Protein AF-A0A2V8EMB2-F1 (afdb_monomer_lite)

Structure (mmCIF, N/CA/C/O backbone):
data_AF-A0A2V8EMB2-F1
#
_entry.id   AF-A0A2V8EMB2-F1
#
loop_
_atom_site.group_PDB
_atom_site.id
_atom_site.type_symbol
_atom_site.label_atom_id
_atom_site.label_alt_id
_atom_site.label_comp_id
_atom_site.label_asym_id
_atom_site.label_entity_id
_atom_site.label_seq_id
_atom_site.pdbx_PDB_ins_code
_atom_site.Cartn_x
_atom_site.Cartn_y
_atom_site.Cartn_z
_atom_site.occupancy
_atom_site.B_iso_or_equiv
_atom_site.auth_seq_id
_atom_site.auth_comp_id
_atom_site.auth_asym_id
_atom_site.auth_atom_id
_atom_site.pdbx_PDB_model_num
ATOM 1 N N . MET A 1 1 ? -16.833 25.646 10.537 1.00 35.69 1 MET A N 1
ATOM 2 C CA . MET A 1 1 ? -17.281 24.403 11.191 1.00 35.69 1 MET A CA 1
ATOM 3 C C . MET A 1 1 ? -16.541 23.276 10.487 1.00 35.69 1 MET A C 1
ATOM 5 O O . MET A 1 1 ? -16.906 22.947 9.373 1.00 35.69 1 MET A O 1
ATOM 9 N N . TYR A 1 2 ? -15.414 22.823 11.038 1.00 38.50 2 TYR A N 1
ATOM 10 C CA . TYR A 1 2 ? -14.592 21.757 10.452 1.00 38.50 2 TYR A CA 1
ATOM 11 C C . TYR A 1 2 ? -14.390 20.706 11.535 1.00 38.50 2 TYR A C 1
ATOM 13 O O . TYR A 1 2 ? -13.472 20.810 12.341 1.00 38.50 2 TYR A O 1
ATOM 21 N N . VAL A 1 3 ? -15.304 19.745 11.598 1.00 42.09 3 VAL A N 1
ATOM 22 C CA . VAL A 1 3 ? -15.194 18.581 12.479 1.00 42.09 3 VAL A CA 1
ATOM 23 C C . VAL A 1 3 ? -15.348 17.354 11.593 1.00 42.09 3 VAL A C 1
ATOM 25 O O . VAL A 1 3 ? -16.347 16.659 11.646 1.00 42.09 3 VAL A O 1
ATOM 28 N N . GLU A 1 4 ? -14.404 17.155 10.675 1.00 43.88 4 GLU A N 1
ATOM 29 C CA . GLU A 1 4 ? -14.446 15.991 9.774 1.00 43.88 4 GLU A CA 1
ATOM 30 C C . GLU A 1 4 ? -13.051 15.474 9.398 1.00 43.88 4 GLU A C 1
ATOM 32 O O . GLU A 1 4 ? -12.871 14.811 8.387 1.00 43.88 4 GLU A O 1
ATOM 37 N N . ASN A 1 5 ? -12.040 15.779 10.220 1.00 45.38 5 ASN A N 1
ATOM 38 C CA . ASN A 1 5 ? -10.675 15.274 10.024 1.00 45.38 5 ASN A CA 1
ATOM 39 C C . ASN A 1 5 ? -10.049 14.648 11.278 1.00 45.38 5 ASN A C 1
ATOM 41 O O . ASN A 1 5 ? -8.948 14.124 11.192 1.00 45.38 5 ASN A O 1
ATOM 45 N N . ALA A 1 6 ? -10.733 14.672 12.426 1.00 44.47 6 ALA A N 1
ATOM 46 C CA . ALA A 1 6 ? -10.212 14.085 13.663 1.00 44.47 6 ALA A CA 1
ATOM 47 C C . ALA A 1 6 ? -10.456 12.569 13.764 1.00 44.47 6 ALA A C 1
ATOM 49 O O . ALA A 1 6 ? -9.832 11.910 14.586 1.00 44.47 6 ALA A O 1
ATOM 50 N N . MET A 1 7 ? -11.355 12.000 12.948 1.00 46.34 7 MET A N 1
ATOM 51 C CA . MET A 1 7 ? -11.702 10.581 13.069 1.00 46.34 7 MET A CA 1
ATOM 52 C C . MET A 1 7 ? -10.687 9.660 12.394 1.00 46.34 7 MET A C 1
ATOM 54 O O . MET A 1 7 ? -10.355 8.652 12.988 1.00 46.34 7 MET A O 1
ATOM 58 N N . VAL A 1 8 ? -10.091 10.022 11.248 1.00 50.03 8 VAL A N 1
ATOM 59 C CA . VAL A 1 8 ? -9.048 9.195 10.584 1.00 50.03 8 VAL A CA 1
ATOM 60 C C . VAL A 1 8 ? -7.749 9.110 11.414 1.00 50.03 8 VAL A C 1
ATOM 62 O O . VAL A 1 8 ? -6.837 8.362 11.080 1.00 50.03 8 VAL A O 1
ATOM 65 N N . ASP A 1 9 ? -7.655 9.855 12.518 1.00 52.22 9 ASP A N 1
ATOM 66 C CA . ASP A 1 9 ? -6.438 10.007 13.319 1.00 52.22 9 ASP A CA 1
ATOM 67 C C . ASP A 1 9 ? -6.110 8.791 14.214 1.00 52.22 9 ASP A C 1
ATOM 69 O O . ASP A 1 9 ? -5.045 8.770 14.840 1.00 52.22 9 ASP A O 1
ATOM 73 N N . SER A 1 10 ? -6.982 7.770 14.267 1.00 68.31 10 SER A N 1
ATOM 74 C CA . SER A 1 10 ? -6.739 6.539 15.037 1.00 68.31 10 SER A CA 1
ATOM 75 C C . SER A 1 10 ? -6.224 5.358 14.213 1.00 68.31 10 SER A C 1
ATOM 77 O O . SER A 1 10 ? -5.466 4.566 14.761 1.00 68.31 10 SER A O 1
ATOM 79 N N . PHE A 1 11 ? -6.576 5.237 12.925 1.00 76.25 11 PHE A N 1
ATOM 80 C CA . PHE A 1 11 ? -6.224 4.052 12.134 1.00 76.25 11 PHE A CA 1
ATOM 81 C C . PHE A 1 11 ? -4.819 4.166 11.539 1.00 76.25 11 PHE A C 1
ATOM 83 O O . PHE A 1 11 ? -4.510 5.056 10.739 1.00 76.25 11 PHE A O 1
ATOM 90 N N . THR A 1 12 ? -3.963 3.231 11.919 1.00 88.56 12 THR A N 1
ATOM 91 C CA . THR A 1 12 ? -2.562 3.169 11.524 1.00 88.56 12 THR A CA 1
ATOM 92 C C . THR A 1 12 ? -2.311 2.063 10.512 1.00 88.56 12 THR A C 1
ATOM 94 O O . THR A 1 12 ? -2.921 0.995 10.545 1.00 88.56 12 THR A O 1
ATOM 97 N N . VAL A 1 13 ? -1.383 2.313 9.589 1.00 90.06 13 VAL A N 1
ATOM 98 C CA . VAL A 1 13 ? -1.029 1.361 8.533 1.00 90.06 13 VAL A CA 1
ATOM 99 C C . VAL A 1 13 ? 0.474 1.142 8.501 1.00 90.06 13 VAL A C 1
ATOM 101 O O . VAL A 1 13 ? 1.239 2.102 8.532 1.00 90.06 13 VAL A O 1
ATOM 104 N N . SER A 1 14 ? 0.917 -0.105 8.394 1.00 92.94 14 SER A N 1
ATOM 105 C CA . SER A 1 14 ? 2.314 -0.438 8.092 1.00 92.94 14 SER A CA 1
ATOM 106 C C . SER A 1 14 ? 2.432 -0.965 6.664 1.00 92.94 14 SER A C 1
ATOM 108 O O . SER A 1 14 ? 1.499 -1.578 6.149 1.00 92.94 14 SER A O 1
ATOM 110 N N . VAL A 1 15 ? 3.568 -0.707 6.011 1.00 93.19 15 VAL A N 1
ATOM 111 C CA . VAL A 1 15 ? 3.842 -1.179 4.647 1.00 93.19 15 VAL A CA 1
ATOM 112 C C . VAL A 1 15 ? 5.093 -2.043 4.649 1.00 93.19 15 VAL A C 1
ATOM 114 O O . VAL A 1 15 ? 6.127 -1.641 5.184 1.00 93.19 15 VAL A O 1
ATOM 117 N N . SER A 1 16 ? 5.017 -3.207 4.018 1.00 91.94 16 SER A N 1
ATOM 118 C CA . SER A 1 16 ? 6.131 -4.136 3.866 1.00 91.94 16 SER A CA 1
ATOM 119 C C . SER A 1 16 ? 6.152 -4.756 2.469 1.00 91.94 16 SER A C 1
ATOM 121 O O . SER A 1 16 ? 5.224 -4.613 1.673 1.00 91.94 16 SER A O 1
ATOM 123 N N . MET A 1 17 ? 7.249 -5.432 2.154 1.00 89.75 17 MET A N 1
ATOM 124 C CA . MET A 1 17 ? 7.380 -6.307 0.996 1.00 89.75 17 MET A CA 1
ATOM 125 C C . MET A 1 17 ? 8.168 -7.539 1.455 1.00 89.75 17 MET A C 1
ATOM 127 O O . MET A 1 17 ? 9.148 -7.353 2.185 1.00 89.75 17 MET A O 1
ATOM 131 N N . PRO A 1 18 ? 7.770 -8.768 1.079 1.00 82.00 18 PRO A N 1
ATOM 132 C CA . PRO A 1 18 ? 8.507 -9.967 1.447 1.00 82.00 18 PRO A CA 1
ATOM 133 C C . PRO A 1 18 ? 9.944 -9.901 0.930 1.00 82.00 18 PRO A C 1
ATOM 135 O O . PRO A 1 18 ? 10.206 -9.432 -0.184 1.00 82.00 18 PRO A O 1
ATOM 138 N N . GLU A 1 19 ? 10.885 -10.372 1.750 1.00 74.81 19 GLU A N 1
ATOM 139 C CA . GLU A 1 19 ? 12.278 -10.467 1.329 1.00 74.81 19 GLU A CA 1
ATOM 140 C C . GLU A 1 19 ? 12.396 -11.424 0.133 1.00 74.81 19 GLU A C 1
ATOM 142 O O . GLU A 1 19 ? 11.790 -12.500 0.132 1.00 74.81 19 GLU A O 1
ATOM 147 N N . PRO A 1 20 ? 13.162 -11.060 -0.909 1.00 66.62 20 PRO A N 1
ATOM 148 C CA . PRO A 1 20 ? 13.369 -11.954 -2.035 1.00 66.62 20 PRO A CA 1
ATOM 149 C C . PRO A 1 20 ? 14.136 -13.202 -1.577 1.00 66.62 20 PRO A C 1
ATOM 151 O O . PRO A 1 20 ? 15.175 -13.093 -0.925 1.00 66.62 20 PRO A O 1
ATOM 154 N N . ALA A 1 21 ? 13.654 -14.383 -1.965 1.00 59.25 21 ALA A N 1
ATOM 155 C CA . ALA A 1 21 ? 14.350 -15.644 -1.733 1.00 59.25 21 ALA A CA 1
ATOM 156 C C . ALA A 1 21 ? 15.631 -15.720 -2.597 1.00 59.25 21 ALA A C 1
ATOM 158 O O . ALA A 1 21 ? 15.552 -15.962 -3.796 1.00 59.25 21 ALA A O 1
ATOM 159 N N . ASP A 1 22 ? 16.784 -15.482 -1.964 1.00 63.81 22 ASP A N 1
ATOM 160 C CA . ASP A 1 22 ? 18.178 -15.658 -2.423 1.00 63.81 22 ASP A CA 1
ATOM 161 C C . ASP A 1 22 ? 18.705 -14.979 -3.716 1.00 63.81 22 ASP A C 1
ATOM 163 O O . ASP A 1 22 ? 17.992 -14.692 -4.676 1.00 63.81 22 ASP A O 1
ATOM 167 N N . ASP A 1 23 ? 20.020 -14.686 -3.653 1.00 52.09 23 ASP A N 1
ATOM 168 C CA . ASP A 1 23 ? 21.066 -14.229 -4.607 1.00 52.09 23 ASP A CA 1
ATOM 169 C C . ASP A 1 23 ? 20.766 -13.416 -5.883 1.00 52.09 23 ASP A C 1
ATOM 171 O O . ASP A 1 23 ? 21.689 -12.951 -6.553 1.00 52.09 23 ASP A O 1
ATOM 175 N N . THR A 1 24 ? 19.525 -13.028 -6.152 1.00 54.59 24 THR A N 1
ATOM 176 C CA . THR A 1 24 ? 19.169 -12.018 -7.171 1.00 54.59 24 THR A CA 1
ATOM 177 C C . THR A 1 24 ? 19.395 -10.588 -6.633 1.00 54.59 24 THR A C 1
ATOM 179 O O . THR A 1 24 ? 18.652 -9.635 -6.906 1.00 54.59 24 THR A O 1
ATOM 182 N N . ARG A 1 25 ? 20.416 -10.453 -5.775 1.00 61.97 25 ARG A N 1
ATOM 183 C CA . ARG A 1 25 ? 20.632 -9.364 -4.822 1.00 61.97 25 ARG A CA 1
ATOM 184 C C . ARG A 1 25 ? 21.226 -8.152 -5.514 1.00 61.97 25 ARG A C 1
ATOM 186 O O . ARG A 1 25 ? 22.433 -7.997 -5.641 1.00 61.97 25 ARG A O 1
ATOM 193 N N . SER A 1 26 ? 20.332 -7.280 -5.961 1.00 61.81 26 SER A N 1
ATOM 194 C CA . SER A 1 26 ? 20.441 -5.823 -5.801 1.00 61.81 26 SER A CA 1
ATOM 195 C C . SER A 1 26 ? 19.184 -5.178 -6.369 1.00 61.81 26 SER A C 1
ATOM 197 O O . SER A 1 26 ? 18.471 -4.487 -5.657 1.00 61.81 26 SER A O 1
ATOM 199 N N . ARG A 1 27 ? 18.842 -5.456 -7.634 1.00 64.31 27 ARG A N 1
ATOM 200 C CA . ARG A 1 27 ? 17.724 -4.775 -8.315 1.00 64.31 27 ARG A CA 1
ATOM 201 C C . ARG A 1 27 ? 16.358 -5.114 -7.725 1.00 64.31 27 ARG A C 1
ATOM 203 O O . ARG A 1 27 ? 15.571 -4.206 -7.509 1.00 64.31 27 ARG A O 1
ATOM 210 N N . ALA A 1 28 ? 16.079 -6.385 -7.429 1.00 67.19 28 ALA A N 1
ATOM 211 C CA . ALA A 1 28 ? 14.804 -6.778 -6.819 1.00 67.19 28 ALA A CA 1
ATOM 212 C C . ALA A 1 28 ? 14.611 -6.138 -5.432 1.00 67.19 28 ALA A C 1
ATOM 214 O O . ALA A 1 28 ? 13.538 -5.626 -5.129 1.00 67.19 28 ALA A O 1
ATOM 215 N N . VAL A 1 29 ? 15.688 -6.079 -4.642 1.00 71.12 29 VAL A N 1
ATOM 216 C CA . VAL A 1 29 ? 15.709 -5.417 -3.331 1.00 71.12 29 VAL A CA 1
ATOM 217 C C . VAL A 1 29 ? 15.475 -3.909 -3.478 1.00 71.12 29 VAL A C 1
ATOM 219 O O . VAL A 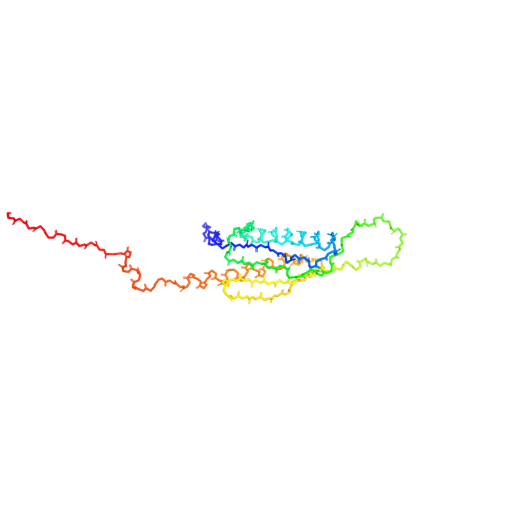1 29 ? 14.586 -3.369 -2.830 1.00 71.12 29 VAL A O 1
ATOM 222 N N . TRP A 1 30 ? 16.198 -3.230 -4.378 1.00 71.75 30 TRP A N 1
ATOM 223 C CA . TRP A 1 30 ? 16.019 -1.792 -4.628 1.00 71.75 30 TRP A CA 1
ATOM 224 C C . TRP A 1 30 ? 14.613 -1.447 -5.125 1.00 71.75 30 TRP A C 1
ATOM 226 O O . TRP A 1 30 ? 14.034 -0.458 -4.676 1.00 71.75 30 TRP A O 1
ATOM 236 N N . ARG A 1 31 ? 14.025 -2.286 -5.986 1.00 75.31 31 ARG A N 1
ATOM 237 C CA . ARG A 1 31 ? 12.628 -2.139 -6.423 1.00 75.31 31 ARG A CA 1
ATOM 238 C C . ARG A 1 31 ? 11.657 -2.269 -5.267 1.00 75.31 31 ARG A C 1
ATOM 240 O O . ARG A 1 31 ? 10.700 -1.501 -5.212 1.00 75.31 31 ARG A O 1
ATOM 247 N N . GLY A 1 32 ? 11.903 -3.214 -4.363 1.00 80.38 32 GLY A N 1
ATOM 248 C CA . GLY A 1 32 ? 11.072 -3.401 -3.183 1.00 80.38 32 GLY A CA 1
ATOM 249 C C . GLY A 1 32 ? 11.142 -2.214 -2.235 1.00 80.38 32 GLY A C 1
ATOM 250 O O . GLY A 1 32 ? 10.106 -1.658 -1.881 1.00 80.38 32 GLY A O 1
ATOM 251 N N . VAL A 1 33 ? 12.348 -1.727 -1.931 1.00 83.75 33 VAL A N 1
ATOM 252 C CA . VAL A 1 33 ? 12.541 -0.512 -1.120 1.00 83.75 33 VAL A CA 1
ATOM 253 C C . VAL A 1 33 ? 11.843 0.692 -1.760 1.00 83.75 33 VAL A C 1
ATOM 255 O O . VAL A 1 33 ? 11.101 1.407 -1.088 1.00 83.75 33 VAL A O 1
ATOM 258 N N . ALA A 1 34 ? 12.009 0.891 -3.071 1.00 85.69 34 ALA A N 1
ATOM 259 C CA . ALA A 1 34 ? 11.351 1.978 -3.791 1.00 85.69 34 ALA A CA 1
ATOM 260 C C . ALA A 1 34 ? 9.818 1.836 -3.809 1.00 85.69 34 ALA A C 1
ATOM 262 O O . ALA A 1 34 ? 9.111 2.841 -3.766 1.00 85.69 34 ALA A O 1
ATOM 263 N N . ALA A 1 35 ? 9.285 0.611 -3.874 1.00 88.25 35 ALA A N 1
ATOM 264 C CA . ALA A 1 35 ? 7.848 0.345 -3.799 1.00 88.25 35 ALA A CA 1
ATOM 265 C C . ALA A 1 35 ? 7.277 0.668 -2.418 1.00 88.25 35 ALA A C 1
ATOM 267 O O . ALA A 1 35 ? 6.279 1.378 -2.323 1.00 88.25 35 ALA A O 1
ATOM 268 N N . VAL A 1 36 ? 7.935 0.195 -1.358 1.00 91.81 36 VAL A N 1
ATOM 269 C CA . VAL A 1 36 ? 7.522 0.436 0.029 1.00 91.81 36 VAL A CA 1
ATOM 270 C C . VAL A 1 36 ? 7.546 1.931 0.340 1.00 91.81 36 VAL A C 1
ATOM 272 O O . VAL A 1 36 ? 6.579 2.450 0.897 1.00 91.81 36 VAL A O 1
ATOM 275 N N . GLN A 1 37 ? 8.597 2.646 -0.076 1.00 91.25 37 GLN A N 1
ATOM 276 C CA . GLN A 1 37 ? 8.683 4.094 0.115 1.00 91.25 37 GLN A CA 1
ATOM 277 C C . GLN A 1 37 ? 7.583 4.832 -0.660 1.00 91.25 37 GLN A C 1
ATOM 279 O O . GLN A 1 37 ? 6.838 5.610 -0.070 1.00 91.25 37 GLN A O 1
ATOM 284 N N . ALA A 1 38 ? 7.424 4.547 -1.957 1.00 92.19 38 ALA A N 1
ATOM 285 C CA . ALA A 1 38 ? 6.421 5.214 -2.784 1.00 92.19 38 ALA A CA 1
ATOM 286 C C . ALA A 1 38 ? 4.984 4.951 -2.296 1.00 92.19 38 ALA A C 1
ATOM 288 O O . ALA A 1 38 ? 4.153 5.861 -2.312 1.00 92.19 38 ALA A O 1
ATOM 289 N N . MET A 1 39 ? 4.702 3.734 -1.824 1.00 94.25 39 MET A N 1
ATOM 290 C CA . MET A 1 39 ? 3.423 3.377 -1.210 1.00 94.25 39 MET A CA 1
ATOM 291 C C . MET A 1 39 ? 3.204 4.124 0.106 1.00 94.25 39 MET A C 1
ATOM 293 O O . MET A 1 39 ? 2.132 4.686 0.315 1.00 94.25 39 MET A O 1
ATOM 297 N N . SER A 1 40 ? 4.218 4.175 0.973 1.00 93.75 40 SER A N 1
ATOM 298 C CA . SER A 1 40 ? 4.150 4.908 2.244 1.00 93.75 40 SER A CA 1
ATOM 299 C C . SER A 1 40 ? 3.850 6.390 2.011 1.00 93.75 40 SER A C 1
ATOM 301 O O . SER A 1 40 ? 2.964 6.956 2.649 1.00 93.75 40 SER A O 1
ATOM 303 N N . ASP A 1 41 ? 4.517 7.004 1.032 1.00 93.62 41 ASP A N 1
ATOM 304 C CA . ASP A 1 41 ? 4.279 8.399 0.669 1.00 93.62 41 ASP A CA 1
ATOM 305 C C . ASP A 1 41 ? 2.873 8.606 0.085 1.00 93.62 41 ASP A C 1
ATOM 307 O O . ASP A 1 41 ? 2.224 9.614 0.370 1.00 93.62 41 ASP A O 1
ATOM 311 N N . ALA A 1 42 ? 2.378 7.666 -0.727 1.00 93.94 42 ALA A N 1
ATOM 312 C CA . ALA A 1 42 ? 1.026 7.721 -1.280 1.00 93.94 42 ALA A CA 1
ATOM 313 C C . ALA A 1 42 ? -0.052 7.605 -0.191 1.00 93.94 42 ALA A C 1
ATOM 315 O O . ALA A 1 42 ? -1.019 8.372 -0.198 1.00 93.94 42 ALA A O 1
ATOM 316 N N . LEU A 1 43 ? 0.134 6.705 0.778 1.00 93.25 43 LEU A N 1
ATOM 317 C CA . LEU A 1 43 ? -0.751 6.556 1.936 1.00 93.25 43 LEU A CA 1
ATOM 318 C C . LEU A 1 43 ? -0.759 7.828 2.790 1.00 93.25 43 LEU A C 1
ATOM 320 O O . LEU A 1 43 ? -1.835 8.361 3.072 1.00 93.25 43 LEU A O 1
ATOM 324 N N . ALA A 1 44 ? 0.414 8.387 3.096 1.00 91.62 44 ALA A N 1
ATOM 325 C CA . ALA A 1 44 ? 0.527 9.642 3.836 1.00 91.62 44 ALA A CA 1
ATOM 326 C C . ALA A 1 44 ? -0.176 10.807 3.113 1.00 91.62 44 ALA A C 1
ATOM 328 O O . ALA A 1 44 ? -0.962 11.532 3.724 1.00 91.62 44 ALA A O 1
ATOM 329 N N . ARG A 1 45 ? 0.014 10.950 1.790 1.00 91.69 45 ARG A N 1
ATOM 330 C CA . ARG A 1 45 ? -0.703 11.953 0.974 1.00 91.69 45 ARG A CA 1
ATOM 331 C C . ARG A 1 45 ? -2.218 11.749 0.958 1.00 91.69 45 ARG A C 1
ATOM 333 O O . ARG A 1 45 ? -2.956 12.711 0.765 1.00 91.69 45 ARG A O 1
ATOM 340 N N . SER A 1 46 ? -2.684 10.515 1.140 1.00 88.88 46 SER A N 1
ATOM 341 C CA . SER A 1 46 ? -4.112 10.196 1.238 1.00 88.88 46 SER A CA 1
ATOM 342 C C . SER A 1 46 ? -4.711 10.463 2.629 1.00 88.88 46 SER A C 1
ATOM 344 O O . SER A 1 46 ? -5.916 10.296 2.816 1.00 88.88 46 SER A O 1
ATOM 346 N N . GLY A 1 47 ? -3.896 10.924 3.586 1.00 88.06 47 GLY A N 1
ATOM 347 C CA . GLY A 1 47 ? -4.316 11.220 4.955 1.00 88.06 47 GLY A CA 1
ATOM 348 C C . GLY A 1 47 ?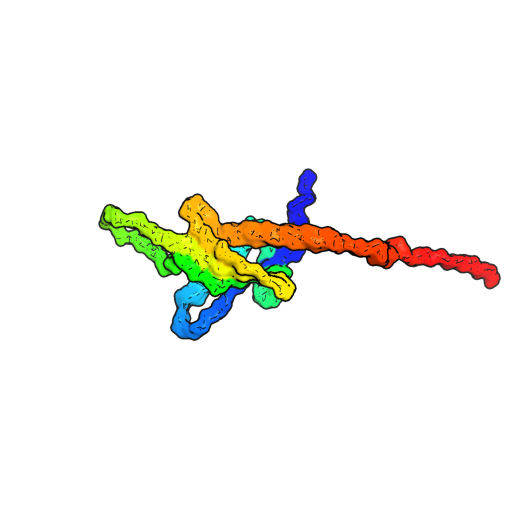 -4.315 10.005 5.883 1.00 88.06 47 GLY A C 1
ATOM 349 O O . GLY A 1 47 ? -4.945 10.056 6.931 1.00 88.06 47 GLY A O 1
ATOM 350 N N . ILE A 1 48 ? -3.639 8.916 5.505 1.00 89.81 48 ILE A N 1
ATOM 351 C CA . ILE A 1 48 ? -3.476 7.725 6.346 1.00 89.81 48 ILE A CA 1
ATOM 352 C C . ILE A 1 48 ? -2.177 7.850 7.142 1.00 89.81 48 ILE A C 1
ATOM 354 O O . ILE A 1 48 ? -1.120 8.141 6.575 1.00 89.81 48 ILE A O 1
ATOM 358 N N . ARG A 1 49 ? -2.233 7.582 8.449 1.00 89.81 49 ARG A N 1
ATOM 359 C CA . ARG A 1 49 ? -1.040 7.545 9.299 1.00 89.81 49 ARG A CA 1
ATOM 360 C C . ARG A 1 49 ? -0.247 6.264 9.036 1.00 89.81 49 ARG A C 1
ATOM 362 O O . ARG A 1 49 ? -0.727 5.162 9.293 1.00 89.81 49 ARG A O 1
ATOM 369 N N . VAL A 1 50 ? 0.984 6.417 8.547 1.00 90.25 50 VAL A N 1
ATOM 370 C CA . VAL A 1 50 ? 1.888 5.292 8.273 1.00 90.25 50 VAL A CA 1
ATOM 371 C C . VAL A 1 50 ? 2.843 5.080 9.445 1.00 90.25 50 VAL A C 1
ATOM 373 O O . VAL A 1 50 ? 3.582 5.990 9.823 1.00 90.25 50 VAL A O 1
ATOM 376 N N . MET A 1 51 ? 2.849 3.871 9.997 1.00 89.12 51 MET A N 1
ATOM 377 C CA . MET A 1 51 ? 3.752 3.436 11.060 1.00 89.12 51 MET A CA 1
ATOM 378 C C . MET A 1 51 ? 4.948 2.703 10.461 1.00 89.12 51 MET A C 1
ATOM 380 O O . MET A 1 51 ? 4.823 1.957 9.486 1.00 89.12 51 MET A O 1
ATOM 384 N N . LYS A 1 52 ? 6.129 2.904 11.051 1.00 80.06 52 LYS A N 1
ATOM 385 C CA . LYS A 1 52 ? 7.331 2.178 10.636 1.00 80.06 52 LYS A CA 1
ATOM 386 C C . LYS A 1 52 ? 7.418 0.856 11.402 1.00 80.06 52 LYS A C 1
ATOM 388 O O . LYS A 1 52 ? 7.282 0.872 12.629 1.00 80.06 52 LYS A O 1
ATOM 393 N N . PRO A 1 53 ? 7.711 -0.272 10.731 1.00 73.12 53 PRO A N 1
ATOM 394 C CA . PRO A 1 53 ? 8.045 -1.509 11.426 1.00 73.12 53 PRO A CA 1
ATOM 395 C C . PRO A 1 53 ? 9.169 -1.273 12.456 1.00 73.12 53 PRO A C 1
ATOM 397 O O . PRO A 1 53 ? 10.077 -0.480 12.181 1.00 73.12 53 PRO A O 1
ATOM 400 N N . PRO A 1 54 ? 9.134 -1.919 13.637 1.00 67.12 54 PRO A N 1
ATOM 401 C CA . PRO A 1 54 ? 8.253 -3.024 14.030 1.00 67.12 54 PRO A CA 1
ATOM 402 C C . PRO A 1 54 ? 6.972 -2.593 14.769 1.00 67.12 54 PRO A C 1
ATOM 404 O O . PRO A 1 54 ? 6.349 -3.420 15.427 1.00 67.12 54 PRO A O 1
ATOM 407 N N . GLN A 1 55 ? 6.594 -1.311 14.740 1.00 72.75 55 GLN A N 1
ATOM 408 C CA . GLN A 1 55 ? 5.413 -0.844 15.471 1.00 72.75 55 GLN A CA 1
ATOM 409 C C . GLN A 1 55 ? 4.155 -1.547 14.949 1.00 72.75 55 GLN A C 1
ATOM 411 O O . GLN A 1 55 ? 3.945 -1.614 13.736 1.00 72.75 55 GLN A O 1
ATOM 416 N N . ALA A 1 56 ? 3.336 -2.067 15.867 1.00 76.06 56 ALA A N 1
ATOM 417 C CA . ALA A 1 56 ? 2.040 -2.629 15.516 1.00 76.06 56 ALA A CA 1
ATOM 418 C C . ALA A 1 56 ? 1.182 -1.542 14.854 1.00 76.06 56 ALA A C 1
ATOM 420 O O . ALA A 1 56 ? 1.153 -0.401 15.319 1.00 76.06 56 ALA A O 1
ATOM 421 N N . ALA A 1 57 ? 0.534 -1.908 13.755 1.00 86.38 57 ALA A N 1
ATOM 422 C CA . ALA A 1 57 ? -0.395 -1.066 13.023 1.00 86.38 57 ALA A CA 1
ATOM 423 C C . ALA A 1 57 ? -1.723 -1.810 12.881 1.00 86.38 57 ALA A C 1
ATOM 425 O O . ALA A 1 57 ? -1.717 -3.039 12.785 1.00 86.38 57 ALA A O 1
ATOM 426 N N . ASP A 1 58 ? -2.826 -1.068 12.830 1.00 88.62 58 ASP A N 1
ATOM 427 C CA . ASP A 1 58 ? -4.172 -1.639 12.715 1.00 88.62 58 ASP A CA 1
ATOM 428 C C . ASP A 1 58 ? -4.356 -2.386 11.387 1.00 88.62 58 ASP A C 1
ATOM 430 O O . ASP A 1 58 ? -5.005 -3.427 11.345 1.00 88.62 58 ASP A O 1
ATOM 434 N N . VAL A 1 59 ? -3.732 -1.892 10.306 1.00 89.94 59 VAL A N 1
ATOM 435 C CA . VAL A 1 59 ? -3.651 -2.573 9.002 1.00 89.94 59 VAL A CA 1
ATOM 436 C C . VAL A 1 59 ? -2.207 -2.857 8.626 1.00 89.94 59 VAL A C 1
ATOM 438 O O . VAL A 1 59 ? -1.332 -1.986 8.685 1.00 89.94 59 VAL A O 1
ATOM 441 N N . GLN A 1 60 ? -1.974 -4.055 8.108 1.00 92.81 60 GLN A N 1
ATOM 442 C CA . GLN A 1 60 ? -0.738 -4.405 7.422 1.00 92.81 60 GLN A CA 1
ATOM 443 C C . GLN A 1 60 ? -0.961 -4.399 5.910 1.00 92.81 60 GLN A C 1
ATOM 445 O O . GLN A 1 60 ? -1.864 -5.061 5.403 1.00 92.81 60 GLN A O 1
ATOM 450 N N . VAL A 1 61 ? -0.139 -3.642 5.188 1.00 93.44 61 VAL A N 1
ATOM 451 C CA . VAL A 1 61 ? -0.093 -3.607 3.723 1.00 93.44 61 VAL A CA 1
ATOM 452 C C . VAL A 1 61 ? 1.173 -4.321 3.274 1.00 93.44 61 VAL A C 1
ATOM 454 O O . VAL A 1 61 ? 2.276 -3.803 3.428 1.00 93.44 61 VAL A O 1
ATOM 457 N N . GLU A 1 62 ? 1.024 -5.483 2.662 1.00 93.69 62 GLU A N 1
ATOM 458 C CA . GLU A 1 62 ? 2.125 -6.223 2.058 1.00 93.69 62 GLU A CA 1
ATOM 459 C C . GLU A 1 62 ? 2.091 -6.047 0.534 1.00 93.69 62 GLU A C 1
ATOM 461 O O . GLU A 1 62 ? 1.119 -6.399 -0.138 1.00 93.69 62 GLU A O 1
ATOM 466 N N . ILE A 1 63 ? 3.166 -5.507 -0.038 1.00 92.94 63 ILE A N 1
ATOM 467 C CA . ILE A 1 63 ? 3.378 -5.468 -1.487 1.00 92.94 63 ILE A CA 1
ATOM 468 C C . ILE A 1 63 ? 3.943 -6.825 -1.901 1.00 92.94 63 ILE A C 1
ATOM 470 O O . ILE A 1 63 ? 5.152 -7.023 -1.922 1.00 92.94 63 ILE A O 1
ATOM 474 N N . VAL A 1 64 ? 3.066 -7.764 -2.243 1.00 91.25 64 VAL A N 1
ATOM 475 C CA . VAL A 1 64 ? 3.429 -9.143 -2.604 1.00 91.25 64 VAL A CA 1
ATOM 476 C C . VAL A 1 64 ? 4.351 -9.181 -3.823 1.00 91.25 64 VAL A C 1
ATOM 478 O O . VAL A 1 64 ? 5.280 -9.983 -3.885 1.00 91.25 64 VAL A O 1
ATOM 481 N N . ASN A 1 65 ? 4.098 -8.327 -4.818 1.00 87.12 65 ASN A N 1
ATOM 482 C CA . ASN A 1 65 ? 4.931 -8.255 -6.014 1.00 87.12 65 ASN A CA 1
ATOM 483 C C . ASN A 1 65 ? 4.815 -6.898 -6.721 1.00 87.12 65 ASN A C 1
ATOM 485 O O . ASN A 1 65 ? 3.799 -6.204 -6.625 1.00 87.12 65 ASN A O 1
ATOM 489 N N . VAL A 1 66 ? 5.848 -6.561 -7.492 1.00 86.75 66 VAL A N 1
ATOM 490 C CA . VAL A 1 66 ? 5.937 -5.356 -8.318 1.00 86.75 66 VAL A CA 1
ATOM 491 C C . VAL A 1 66 ? 6.305 -5.757 -9.742 1.00 86.75 66 VAL A C 1
ATOM 493 O O . VAL A 1 66 ? 7.394 -6.270 -9.996 1.00 86.75 66 VAL A O 1
ATOM 496 N N . LEU A 1 67 ? 5.422 -5.467 -10.694 1.00 84.88 67 LEU A N 1
ATOM 497 C CA . LEU A 1 67 ? 5.646 -5.699 -12.120 1.00 84.88 67 LEU A CA 1
ATOM 498 C C . LEU A 1 67 ? 5.833 -4.363 -12.853 1.00 84.88 67 LEU A C 1
ATOM 500 O O . LEU A 1 67 ? 5.331 -3.324 -12.426 1.00 84.88 67 LEU A O 1
ATOM 504 N N . GLY A 1 68 ? 6.553 -4.386 -13.976 1.00 75.88 68 GLY A N 1
ATOM 505 C CA . GLY A 1 68 ? 6.673 -3.230 -14.876 1.00 75.88 68 GLY A CA 1
ATOM 506 C C . GLY A 1 68 ? 7.650 -2.126 -14.449 1.00 75.88 68 GLY A C 1
ATOM 507 O O . GLY A 1 68 ? 7.762 -1.132 -15.151 1.00 75.88 68 GLY A O 1
ATOM 508 N N . ALA A 1 69 ? 8.399 -2.286 -13.355 1.00 63.41 69 ALA A N 1
ATOM 509 C CA . ALA A 1 69 ? 9.408 -1.309 -12.941 1.00 63.41 69 ALA A CA 1
ATOM 510 C C . ALA A 1 69 ? 10.717 -1.478 -13.740 1.00 63.41 69 ALA A C 1
ATOM 512 O O . ALA A 1 69 ? 11.527 -2.354 -13.425 1.00 63.41 69 ALA A O 1
ATOM 513 N N . ASP A 1 70 ? 10.938 -0.655 -14.769 1.00 58.34 70 ASP A N 1
ATOM 514 C CA . ASP A 1 70 ? 12.283 -0.482 -15.327 1.00 58.34 70 ASP A CA 1
ATOM 515 C C . ASP A 1 70 ? 13.035 0.606 -14.548 1.00 58.34 70 ASP A C 1
ATOM 517 O O . ASP A 1 70 ? 12.757 1.799 -14.666 1.00 58.34 70 ASP A O 1
ATOM 521 N N . ASP A 1 71 ? 14.016 0.163 -13.757 1.00 54.47 71 ASP A N 1
ATOM 522 C CA . ASP A 1 71 ? 15.079 0.998 -13.199 1.00 54.47 71 ASP A CA 1
ATOM 523 C C . ASP A 1 71 ? 16.108 1.278 -14.301 1.00 54.47 71 ASP A C 1
ATOM 525 O O . ASP A 1 71 ? 16.970 0.444 -14.597 1.00 54.47 71 ASP A O 1
ATOM 529 N N . GLY A 1 72 ? 16.041 2.443 -14.934 1.00 41.75 72 GLY A N 1
ATOM 530 C CA . GLY A 1 72 ? 17.083 2.873 -15.858 1.00 41.75 72 GLY A CA 1
ATOM 531 C C . GLY A 1 72 ? 17.086 4.385 -16.036 1.00 41.75 72 GLY A C 1
ATOM 532 O O . GLY A 1 72 ? 16.010 4.979 -16.136 1.00 41.75 72 GLY A O 1
ATOM 533 N N . PRO A 1 73 ? 18.266 5.037 -16.081 1.00 38.19 73 PRO A N 1
ATOM 534 C CA . PRO A 1 73 ? 18.330 6.442 -16.439 1.00 38.19 73 PRO A CA 1
ATOM 535 C C . PRO A 1 73 ? 17.705 6.585 -17.822 1.00 38.19 73 PRO A C 1
ATOM 537 O O . PRO A 1 73 ? 18.025 5.821 -18.732 1.00 38.19 73 PRO A O 1
ATOM 540 N N . ILE A 1 74 ? 16.807 7.555 -17.976 1.00 46.59 74 ILE A N 1
ATOM 541 C CA . ILE A 1 74 ? 16.311 7.974 -19.284 1.00 46.59 74 ILE A CA 1
ATOM 542 C C . ILE A 1 74 ? 17.553 8.292 -20.121 1.00 46.59 74 ILE A C 1
ATOM 544 O O . ILE A 1 74 ? 18.189 9.330 -19.925 1.00 46.59 74 ILE A O 1
ATOM 548 N N . VAL A 1 75 ? 17.937 7.378 -21.013 1.00 39.38 75 VAL A N 1
ATOM 549 C CA . VAL A 1 75 ? 19.025 7.593 -21.959 1.00 39.38 75 VAL A CA 1
ATOM 550 C C . VAL A 1 75 ? 18.536 8.700 -22.883 1.00 39.38 75 VAL A C 1
ATOM 552 O O . VAL A 1 75 ? 17.808 8.463 -23.844 1.00 39.38 75 VAL A O 1
ATOM 555 N N . ARG A 1 76 ? 18.902 9.947 -22.563 1.00 41.09 76 ARG A N 1
ATOM 556 C CA . ARG A 1 76 ? 18.797 11.102 -23.462 1.00 41.09 76 ARG A CA 1
ATOM 557 C C . ARG A 1 76 ? 19.803 10.918 -24.598 1.00 41.09 76 ARG A C 1
ATOM 559 O O . ARG A 1 76 ? 20.769 11.664 -24.715 1.00 41.09 76 ARG A O 1
ATOM 566 N N . SER A 1 77 ? 19.656 9.872 -25.396 1.00 41.50 77 SER A N 1
ATOM 567 C CA . SER A 1 77 ? 20.514 9.617 -26.548 1.00 41.50 77 SER A CA 1
ATOM 568 C C . SER A 1 77 ? 19.773 8.749 -27.552 1.00 41.50 77 SER A C 1
ATOM 570 O O . SER A 1 77 ? 20.021 7.558 -27.653 1.00 41.50 77 SER A O 1
ATOM 572 N N . ALA A 1 78 ? 18.865 9.361 -28.306 1.00 36.94 78 ALA A N 1
ATOM 573 C CA . ALA A 1 78 ? 18.629 8.980 -29.693 1.00 36.94 78 ALA A CA 1
ATOM 574 C C . ALA A 1 78 ? 17.852 10.099 -30.390 1.00 36.94 78 ALA A C 1
ATOM 576 O O . ALA A 1 78 ? 16.629 10.190 -30.325 1.00 36.94 78 ALA A O 1
ATOM 577 N N . LYS A 1 79 ? 18.589 10.950 -31.106 1.00 44.91 79 LYS A N 1
ATOM 578 C CA . LYS A 1 79 ? 18.081 11.486 -32.365 1.00 44.91 79 LYS A CA 1
ATOM 579 C C . LYS A 1 79 ? 17.798 10.278 -33.264 1.00 44.91 79 LYS A C 1
ATOM 581 O O . LYS A 1 79 ? 18.739 9.779 -33.862 1.00 44.91 79 LYS A O 1
ATOM 586 N N . LEU A 1 80 ? 16.569 9.776 -33.305 1.00 39.00 80 LEU A N 1
ATOM 587 C CA . LEU A 1 80 ? 15.983 9.108 -34.470 1.00 39.00 80 LEU A CA 1
ATOM 588 C C . LEU A 1 80 ? 14.522 8.759 -34.168 1.00 39.00 80 LEU A C 1
ATOM 590 O O . LEU A 1 80 ? 14.168 8.291 -33.092 1.00 39.00 80 LEU A O 1
ATOM 594 N N . SER A 1 81 ? 13.689 9.040 -35.150 1.00 44.09 81 SER A N 1
ATOM 595 C CA . SER A 1 81 ? 12.254 8.828 -35.224 1.00 44.09 81 SER A CA 1
ATOM 596 C C . SER A 1 81 ? 11.807 7.410 -34.829 1.00 44.09 81 SER A C 1
ATOM 598 O O . SER A 1 81 ? 12.495 6.439 -35.116 1.00 44.09 81 SER A O 1
ATOM 600 N N . GLN A 1 82 ? 10.581 7.310 -34.298 1.00 43.94 82 GLN A N 1
ATOM 601 C CA . GLN A 1 82 ? 9.772 6.084 -34.164 1.00 43.94 82 GLN A CA 1
ATOM 602 C C . GLN A 1 82 ? 10.193 5.064 -33.092 1.00 43.94 82 GLN A C 1
ATOM 604 O O . GLN A 1 82 ? 10.724 3.997 -33.375 1.00 43.94 82 GLN A O 1
ATOM 609 N N . ARG A 1 83 ? 9.802 5.352 -31.852 1.00 41.56 83 ARG A N 1
ATOM 610 C CA . ARG A 1 83 ? 8.947 4.511 -30.992 1.00 41.56 83 ARG A CA 1
ATOM 611 C C . ARG A 1 83 ? 8.817 5.288 -29.692 1.00 41.56 83 ARG A C 1
ATOM 613 O O . ARG A 1 83 ? 9.818 5.580 -29.048 1.00 41.56 83 ARG A O 1
ATOM 620 N N . VAL A 1 84 ? 7.594 5.677 -29.338 1.00 45.72 84 VAL A N 1
ATOM 621 C CA . VAL A 1 84 ? 7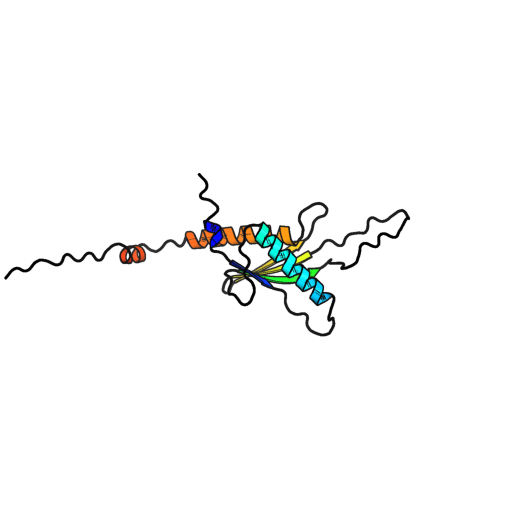.306 6.089 -27.961 1.00 45.72 84 VAL A CA 1
ATOM 622 C C . VAL A 1 84 ? 7.851 4.954 -27.091 1.00 45.72 84 VAL A C 1
ATOM 624 O O . VAL A 1 84 ? 7.468 3.812 -27.352 1.00 45.72 84 VAL A O 1
ATOM 627 N N . PRO A 1 85 ? 8.792 5.190 -26.160 1.00 45.00 85 PRO A N 1
ATOM 628 C CA . PRO A 1 85 ? 9.202 4.129 -25.259 1.00 45.00 85 PRO A CA 1
ATOM 629 C C . PRO A 1 85 ? 7.923 3.693 -24.553 1.00 45.00 85 PRO A C 1
ATOM 631 O O . PRO A 1 85 ? 7.294 4.507 -23.876 1.00 45.00 85 PRO A O 1
ATOM 634 N N . GLU A 1 86 ? 7.478 2.459 -24.798 1.00 49.88 86 GLU A N 1
ATOM 635 C CA . GLU A 1 86 ? 6.372 1.848 -24.071 1.00 49.88 86 GLU A CA 1
ATOM 636 C C . GLU A 1 86 ? 6.815 1.794 -22.612 1.00 49.88 86 GLU A C 1
ATOM 638 O O . GLU A 1 86 ? 7.474 0.853 -22.173 1.00 49.88 86 GLU A O 1
ATOM 643 N N . ARG A 1 87 ? 6.559 2.880 -21.877 1.00 58.00 87 ARG A N 1
ATOM 644 C CA . ARG A 1 87 ? 6.815 2.964 -20.449 1.00 58.00 87 ARG A CA 1
ATOM 645 C C . ARG A 1 87 ? 6.015 1.822 -19.852 1.00 58.00 87 ARG A C 1
ATOM 647 O O . ARG A 1 87 ? 4.786 1.850 -19.897 1.00 58.00 87 ARG A O 1
ATOM 654 N N . ARG A 1 88 ? 6.711 0.786 -19.384 1.00 65.25 88 ARG A N 1
ATOM 655 C CA . ARG A 1 88 ? 6.070 -0.361 -18.749 1.00 65.25 88 ARG A CA 1
ATOM 656 C C . ARG A 1 88 ? 5.305 0.188 -17.550 1.00 65.25 88 ARG A C 1
ATOM 658 O O . ARG A 1 88 ? 5.903 0.750 -16.639 1.00 65.25 88 ARG A O 1
ATOM 665 N N . LEU A 1 89 ? 3.978 0.136 -17.628 1.00 76.62 89 LEU A N 1
ATOM 666 C CA . LEU A 1 89 ? 3.110 0.636 -16.569 1.00 76.62 89 LEU A CA 1
ATOM 667 C C . LEU A 1 89 ? 3.354 -0.209 -15.322 1.00 76.62 89 LEU A C 1
ATOM 669 O O . LEU A 1 89 ? 3.379 -1.443 -15.398 1.00 76.62 89 LEU A O 1
ATOM 673 N N . ARG A 1 90 ? 3.563 0.453 -14.184 1.00 86.25 90 ARG A N 1
ATOM 674 C CA . ARG A 1 90 ? 3.821 -0.240 -12.923 1.00 86.25 90 ARG A CA 1
ATOM 675 C C . ARG A 1 90 ? 2.560 -0.957 -12.446 1.00 86.25 90 ARG A C 1
ATOM 677 O O . ARG A 1 90 ? 1.482 -0.369 -12.449 1.00 86.25 90 ARG A O 1
ATOM 684 N N . VAL A 1 91 ? 2.693 -2.200 -11.993 1.00 89.19 91 VAL A N 1
ATOM 685 C CA . VAL A 1 91 ? 1.605 -2.965 -11.365 1.00 89.19 91 VAL A CA 1
ATOM 686 C C . VAL A 1 91 ? 2.060 -3.456 -9.997 1.00 89.19 91 VAL A C 1
ATOM 688 O O . VAL A 1 91 ? 3.164 -3.977 -9.858 1.00 89.19 91 VAL A O 1
ATOM 691 N N . LEU A 1 92 ? 1.204 -3.292 -8.996 1.00 91.19 92 LEU A N 1
ATOM 692 C CA . LEU A 1 92 ? 1.397 -3.739 -7.625 1.00 91.19 92 LEU A CA 1
ATOM 693 C C . LEU A 1 92 ? 0.366 -4.819 -7.309 1.00 91.19 92 LEU A C 1
ATOM 695 O O . LEU A 1 92 ? -0.829 -4.622 -7.539 1.00 91.19 92 LEU A O 1
ATOM 699 N N . ILE A 1 93 ? 0.832 -5.938 -6.765 1.00 92.69 93 ILE A N 1
ATOM 700 C CA . ILE A 1 93 ? -0.020 -6.944 -6.127 1.00 92.69 93 ILE A CA 1
ATOM 701 C C . ILE A 1 93 ? 0.074 -6.691 -4.629 1.00 92.69 93 ILE A C 1
ATOM 703 O O . ILE A 1 93 ? 1.176 -6.665 -4.083 1.00 92.69 93 ILE A O 1
ATOM 707 N N . ILE A 1 94 ? -1.066 -6.444 -3.992 1.00 94.38 94 ILE A N 1
ATOM 708 C CA . ILE A 1 94 ? -1.141 -5.960 -2.617 1.00 94.38 94 ILE A CA 1
ATOM 709 C C . ILE A 1 94 ? -2.022 -6.899 -1.811 1.00 94.38 94 ILE A C 1
ATOM 711 O O . ILE A 1 94 ? -3.128 -7.230 -2.239 1.00 94.38 94 ILE A O 1
ATOM 715 N N . ARG A 1 95 ? -1.547 -7.268 -0.626 1.00 94.50 95 ARG A N 1
ATOM 716 C CA . ARG A 1 95 ? -2.325 -7.925 0.416 1.00 94.50 95 ARG A CA 1
ATOM 717 C C . ARG A 1 95 ? -2.533 -6.946 1.565 1.00 94.50 95 ARG A C 1
ATOM 719 O O . ARG A 1 95 ? -1.587 -6.320 2.031 1.00 94.50 95 ARG A O 1
ATOM 726 N N . LEU A 1 96 ? -3.779 -6.802 1.993 1.00 93.38 96 LEU A N 1
ATOM 727 C CA . LEU A 1 96 ? -4.156 -6.104 3.215 1.00 93.38 96 LEU A CA 1
ATOM 728 C C . LEU A 1 96 ? -4.509 -7.133 4.266 1.00 93.38 96 LEU A C 1
ATOM 730 O O . LEU A 1 96 ? -5.289 -8.031 3.958 1.00 93.38 96 LEU A O 1
ATOM 734 N N . SER A 1 97 ? -4.008 -6.959 5.480 1.00 91.06 97 SER A N 1
ATOM 735 C CA . SER A 1 97 ? -4.362 -7.792 6.625 1.00 91.06 97 SER A CA 1
ATOM 736 C C . SER A 1 97 ? -4.823 -6.918 7.788 1.00 91.06 97 SER A C 1
ATOM 738 O O . SER A 1 97 ? -4.176 -5.915 8.097 1.00 91.06 97 SER A O 1
ATOM 740 N N . VAL A 1 98 ? -5.937 -7.303 8.410 1.00 88.38 98 VAL A N 1
ATOM 741 C CA . VAL A 1 98 ? -6.469 -6.747 9.665 1.00 88.38 98 VAL A CA 1
ATOM 742 C C . VAL A 1 98 ? -6.935 -7.921 10.506 1.00 88.38 98 VAL A C 1
ATOM 744 O O . VAL A 1 98 ? -7.729 -8.735 10.028 1.00 88.38 98 VAL A O 1
ATOM 747 N N . ASP A 1 99 ? -6.439 -8.006 11.738 1.00 83.50 99 ASP A N 1
ATOM 748 C CA . ASP A 1 99 ? -6.629 -9.165 12.611 1.00 83.50 99 ASP A CA 1
ATOM 749 C C . ASP A 1 99 ? -6.312 -10.479 11.856 1.00 83.50 99 ASP A C 1
ATOM 751 O O . ASP A 1 99 ? -5.260 -10.596 11.224 1.00 83.50 99 ASP A O 1
ATOM 755 N N . ASP A 1 100 ? -7.236 -11.445 11.862 1.00 80.56 100 ASP A N 1
ATOM 756 C CA . ASP A 1 100 ? -7.110 -12.739 11.173 1.00 80.56 100 ASP A CA 1
ATOM 757 C C . ASP A 1 100 ? -7.654 -12.733 9.728 1.00 80.56 100 ASP A C 1
ATOM 759 O O . ASP A 1 100 ? -7.757 -13.778 9.075 1.00 80.56 100 ASP A O 1
ATOM 763 N N . HIS A 1 101 ? -8.029 -11.566 9.200 1.00 84.00 101 HIS A N 1
ATOM 764 C CA . HIS A 1 101 ? -8.606 -11.429 7.866 1.00 84.00 101 HIS A C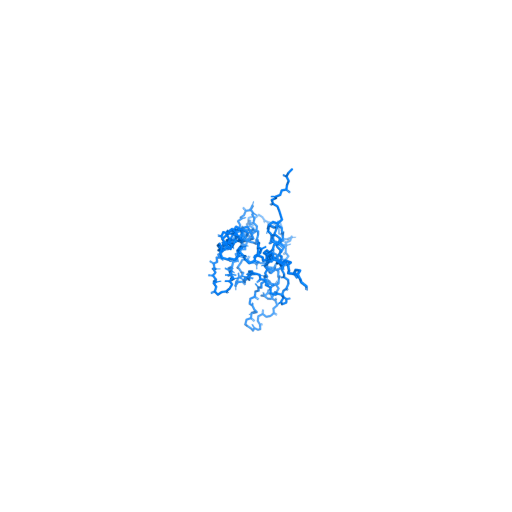A 1
ATOM 765 C C . HIS A 1 101 ? -7.636 -10.761 6.897 1.00 84.00 101 HIS A C 1
ATOM 767 O O . HIS A 1 101 ? -6.956 -9.794 7.236 1.00 84.00 101 HIS A O 1
ATOM 773 N N . HIS A 1 102 ? -7.625 -11.235 5.648 1.00 89.44 102 HIS A N 1
ATOM 774 C CA . HIS A 1 102 ? -6.872 -10.592 4.579 1.00 89.44 102 HIS A CA 1
ATOM 775 C C . HIS A 1 102 ? -7.685 -10.438 3.294 1.00 89.44 102 HIS A C 1
ATOM 777 O O . HIS A 1 102 ? -8.606 -11.205 3.009 1.00 89.44 102 HIS A O 1
ATOM 783 N N . VAL A 1 103 ? -7.321 -9.426 2.510 1.00 90.88 103 VAL A N 1
ATOM 784 C CA . VAL A 1 103 ? -7.868 -9.141 1.182 1.00 90.88 103 VAL A CA 1
ATOM 785 C C . VAL A 1 103 ? -6.716 -8.847 0.235 1.00 90.88 103 VAL A C 1
ATOM 787 O O . VAL A 1 103 ? -5.849 -8.032 0.538 1.00 90.88 103 VAL A O 1
ATOM 790 N N . GLU A 1 104 ? -6.732 -9.464 -0.941 1.00 93.62 104 GLU A N 1
ATOM 791 C CA . GLU A 1 104 ? -5.754 -9.196 -1.993 1.00 93.62 104 GLU A CA 1
ATOM 792 C C . GLU A 1 104 ?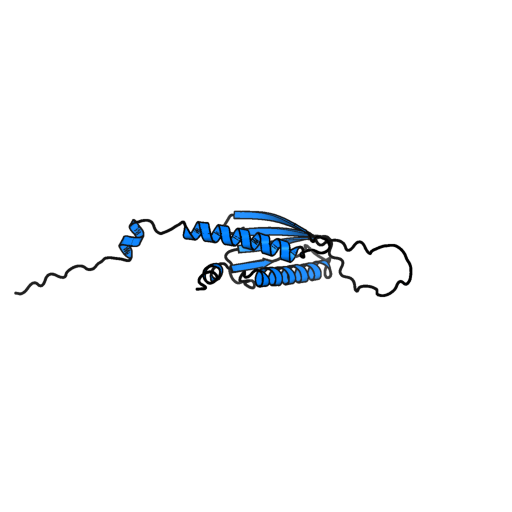 -6.375 -8.398 -3.135 1.00 93.62 104 GLU A C 1
ATOM 794 O O . GLU A 1 104 ? -7.520 -8.620 -3.538 1.00 93.62 104 GLU A O 1
ATOM 799 N N . PHE A 1 105 ? -5.614 -7.456 -3.683 1.00 94.75 105 PHE A N 1
ATOM 800 C CA . PHE A 1 105 ? -6.013 -6.731 -4.878 1.00 94.75 105 PHE A CA 1
ATOM 801 C C . PHE A 1 105 ? -4.810 -6.275 -5.700 1.00 94.75 105 PHE A C 1
ATOM 803 O O . PHE A 1 105 ? -3.678 -6.180 -5.228 1.00 94.75 105 PHE A O 1
ATOM 810 N N . VAL A 1 106 ? -5.083 -5.961 -6.965 1.00 93.75 106 VAL A N 1
ATOM 811 C CA . VAL A 1 106 ? -4.094 -5.450 -7.913 1.00 93.75 106 VAL A CA 1
ATOM 812 C C . VAL A 1 106 ? -4.336 -3.963 -8.150 1.00 93.75 106 VAL A C 1
ATOM 814 O O . VAL A 1 106 ? -5.479 -3.535 -8.330 1.00 93.75 106 VAL A O 1
ATOM 817 N N . SER A 1 107 ? -3.257 -3.183 -8.177 1.00 92.19 107 SER A N 1
ATOM 818 C CA . SER A 1 107 ? -3.266 -1.772 -8.563 1.00 92.19 107 SER A CA 1
ATOM 819 C C . SER A 1 107 ? -2.292 -1.542 -9.710 1.00 92.19 107 SER A C 1
ATOM 821 O O . SER A 1 107 ? -1.158 -2.006 -9.656 1.00 92.19 107 SER A O 1
ATOM 823 N N . ALA A 1 108 ? -2.715 -0.837 -10.755 1.00 89.44 108 ALA A N 1
ATOM 824 C CA . ALA A 1 108 ? -1.915 -0.639 -11.960 1.00 89.44 108 ALA A CA 1
ATOM 825 C C . ALA A 1 108 ? -1.886 0.835 -12.356 1.00 89.44 108 ALA A C 1
ATOM 827 O O . ALA A 1 108 ? -2.930 1.479 -12.419 1.00 89.44 108 ALA A O 1
ATOM 828 N N . GLU A 1 109 ? -0.703 1.358 -12.670 1.00 85.00 109 GLU A N 1
ATOM 829 C CA . GLU A 1 109 ? -0.530 2.684 -13.256 1.00 85.00 109 GLU A CA 1
ATOM 830 C C . GLU A 1 109 ? -1.319 2.778 -14.567 1.00 85.00 109 GLU A C 1
ATOM 832 O O . GLU A 1 109 ? -1.347 1.846 -15.373 1.00 85.00 109 GLU A O 1
ATOM 837 N N . ARG A 1 110 ? -1.957 3.927 -14.793 1.00 77.56 110 ARG A N 1
ATOM 838 C CA . ARG A 1 110 ? -2.617 4.254 -16.060 1.00 77.56 110 ARG A CA 1
ATOM 839 C C . ARG A 1 110 ? -1.943 5.480 -16.661 1.00 77.56 110 ARG A C 1
ATOM 841 O O . ARG A 1 110 ? -1.637 6.436 -15.950 1.00 77.56 110 ARG A O 1
ATOM 848 N N . LEU A 1 111 ? -1.707 5.457 -17.972 1.00 70.44 111 LEU A N 1
ATOM 849 C CA . LEU A 1 111 ? -1.004 6.535 -18.669 1.00 70.44 111 LEU A CA 1
ATOM 850 C C . LEU A 1 111 ? -1.715 7.884 -18.455 1.00 70.44 111 LEU A C 1
ATOM 852 O O . LEU A 1 111 ? -2.908 8.007 -18.725 1.00 70.44 111 LEU A O 1
ATOM 856 N N . GLY A 1 112 ? -0.978 8.887 -17.971 1.00 68.75 112 GLY A N 1
ATOM 857 C CA . GLY A 1 112 ? -1.513 10.231 -17.714 1.00 68.75 112 GLY A CA 1
ATOM 858 C C . GLY A 1 112 ? -2.439 10.334 -16.495 1.00 68.75 112 GLY A C 1
ATOM 859 O O . GLY A 1 112 ? -3.108 11.350 -16.331 1.00 68.75 112 GLY A O 1
ATOM 860 N N . GLN A 1 113 ? -2.497 9.298 -15.655 1.00 80.88 113 GLN A N 1
ATOM 861 C CA . GLN A 1 113 ? -3.289 9.275 -14.427 1.00 80.88 113 GLN A CA 1
ATOM 862 C C . GLN A 1 113 ? -2.391 9.032 -13.204 1.00 80.88 113 GLN A C 1
ATOM 864 O O . GLN A 1 113 ? -1.182 9.257 -13.230 1.00 80.88 113 GLN A O 1
ATOM 869 N N . LEU A 1 114 ? -3.014 8.610 -12.107 1.00 84.38 114 LEU A N 1
ATOM 870 C CA . LEU A 1 114 ? -2.366 8.275 -10.849 1.00 84.38 114 LEU A CA 1
ATOM 871 C C . LEU A 1 114 ? -1.400 7.094 -10.998 1.00 84.38 114 LEU A C 1
ATOM 873 O O . LEU A 1 114 ? -1.668 6.139 -11.737 1.00 84.38 114 LEU A O 1
ATOM 877 N N . THR A 1 115 ? -0.321 7.136 -10.216 1.00 90.19 115 THR A N 1
ATOM 878 C CA . THR A 1 115 ? 0.599 6.005 -10.050 1.00 90.19 115 THR A CA 1
ATOM 879 C C . THR A 1 115 ? -0.135 4.782 -9.487 1.00 90.19 115 THR A C 1
ATOM 881 O O . THR A 1 115 ? -1.242 4.897 -8.947 1.00 90.19 115 THR A O 1
ATOM 884 N N . ALA A 1 116 ? 0.456 3.592 -9.614 1.00 91.56 116 ALA A N 1
ATOM 885 C CA . ALA A 1 116 ? -0.118 2.384 -9.020 1.00 91.56 116 ALA A CA 1
ATOM 886 C C . ALA A 1 116 ? -0.247 2.522 -7.490 1.00 91.56 116 ALA A C 1
ATOM 888 O O . ALA A 1 116 ? -1.226 2.060 -6.903 1.00 91.56 116 A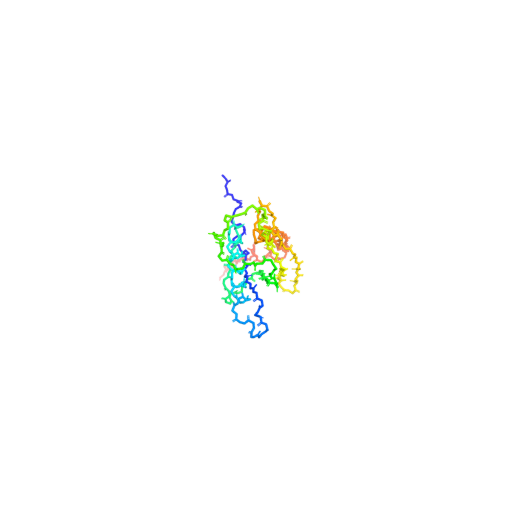LA A O 1
ATOM 889 N N . GLU A 1 117 ? 0.702 3.209 -6.857 1.00 94.12 117 GLU A N 1
ATOM 890 C CA . GLU A 1 117 ? 0.730 3.516 -5.429 1.00 94.12 117 GLU A CA 1
ATOM 891 C C . GLU A 1 117 ? -0.395 4.471 -5.033 1.00 94.12 117 GLU A C 1
ATOM 893 O O . GLU A 1 117 ? -1.129 4.189 -4.094 1.00 94.12 117 GLU A O 1
ATOM 898 N N . ASP A 1 118 ? -0.596 5.566 -5.771 1.00 92.50 118 ASP A N 1
ATOM 899 C CA . ASP A 1 118 ? -1.679 6.517 -5.485 1.00 92.50 118 ASP A CA 1
ATOM 900 C C . ASP A 1 118 ? -3.062 5.870 -5.656 1.00 92.50 118 ASP A C 1
ATOM 902 O O . ASP A 1 118 ? -3.987 6.137 -4.883 1.00 92.50 118 ASP A O 1
ATOM 906 N N . GLN A 1 119 ? -3.221 5.001 -6.659 1.00 92.75 119 GLN A N 1
ATOM 907 C CA . GLN A 1 119 ? -4.457 4.239 -6.851 1.00 92.75 119 GLN A CA 1
ATOM 908 C C . GLN A 1 119 ? -4.693 3.248 -5.708 1.00 92.75 119 GLN A C 1
ATOM 910 O O . GLN A 1 119 ? -5.812 3.157 -5.195 1.00 92.75 119 GLN A O 1
ATOM 915 N N . ALA A 1 120 ? -3.644 2.550 -5.273 1.00 94.25 120 ALA A N 1
ATOM 916 C CA . ALA A 1 120 ? -3.715 1.641 -4.140 1.00 94.25 120 ALA A CA 1
ATOM 917 C C . ALA A 1 120 ? -4.055 2.387 -2.847 1.00 94.25 120 ALA A C 1
ATOM 919 O O . ALA A 1 120 ? -4.992 1.997 -2.158 1.00 94.25 120 ALA A O 1
ATOM 920 N N . ALA A 1 121 ? -3.373 3.497 -2.561 1.00 94.31 121 ALA A N 1
ATOM 921 C CA . ALA A 1 121 ? -3.606 4.313 -1.376 1.00 94.31 121 ALA A CA 1
ATOM 922 C C . ALA A 1 121 ? -5.049 4.829 -1.306 1.00 94.31 121 ALA A C 1
ATOM 924 O O . ALA A 1 121 ? -5.687 4.741 -0.261 1.00 94.31 121 ALA A O 1
ATOM 925 N N . ARG A 1 122 ? -5.619 5.282 -2.433 1.00 92.25 122 ARG A N 1
ATOM 926 C CA . ARG A 1 122 ? -7.040 5.668 -2.495 1.00 92.25 122 ARG A CA 1
ATOM 927 C C . ARG A 1 122 ? -7.978 4.515 -2.153 1.00 92.25 122 ARG A C 1
ATOM 929 O O . ARG A 1 122 ? -8.957 4.726 -1.440 1.00 92.25 122 ARG A O 1
ATOM 936 N N . ARG A 1 123 ? -7.693 3.314 -2.661 1.00 92.75 123 ARG A N 1
ATOM 937 C CA . ARG A 1 123 ? -8.501 2.122 -2.379 1.00 92.75 123 ARG A CA 1
ATOM 938 C C . ARG A 1 123 ? -8.386 1.699 -0.913 1.00 92.75 123 ARG A C 1
ATOM 940 O O . ARG A 1 123 ? -9.407 1.430 -0.290 1.00 92.75 123 ARG A O 1
ATOM 947 N N . ILE A 1 124 ? -7.173 1.709 -0.363 1.00 92.31 124 ILE A N 1
ATOM 948 C CA . ILE A 1 124 ? -6.899 1.412 1.050 1.00 92.31 124 ILE A CA 1
ATOM 949 C C . ILE A 1 124 ? -7.619 2.417 1.949 1.00 92.31 124 ILE A C 1
ATOM 951 O O . ILE A 1 124 ? -8.272 2.011 2.900 1.00 92.31 124 ILE A O 1
ATOM 955 N N . ARG A 1 125 ? -7.592 3.711 1.612 1.00 91.06 125 ARG A N 1
ATOM 956 C CA . ARG A 1 125 ? -8.327 4.747 2.348 1.00 91.06 125 ARG A CA 1
ATOM 957 C C . ARG A 1 125 ? -9.821 4.464 2.410 1.00 91.06 125 ARG A C 1
ATOM 959 O O . ARG A 1 125 ? -10.390 4.547 3.489 1.00 91.06 125 ARG A O 1
ATOM 966 N N . GLY A 1 126 ? -10.442 4.124 1.278 1.00 89.31 126 GLY A N 1
ATOM 967 C CA . GLY A 1 126 ? -11.862 3.765 1.249 1.00 89.31 126 GLY A CA 1
ATOM 968 C C . GLY A 1 126 ? -12.166 2.589 2.175 1.00 89.31 126 GLY A C 1
ATOM 969 O O . GLY A 1 126 ? -13.084 2.660 2.983 1.00 89.31 126 GLY A O 1
ATOM 970 N N . TRP A 1 127 ? -11.322 1.559 2.131 1.00 89.56 127 TRP A N 1
ATOM 971 C CA . TRP A 1 127 ? -11.468 0.389 2.989 1.00 89.56 127 TRP A CA 1
ATOM 972 C C . TRP A 1 127 ? -11.279 0.700 4.481 1.00 89.56 127 TRP A C 1
ATOM 974 O O . TRP A 1 127 ? -12.087 0.277 5.300 1.00 89.56 127 TRP A O 1
ATOM 984 N N . VAL A 1 128 ? -10.265 1.496 4.837 1.00 87.44 128 VAL A N 1
ATOM 985 C CA . VAL A 1 128 ? -10.044 1.966 6.214 1.00 87.44 128 VAL A CA 1
ATOM 986 C C . VAL A 1 128 ? -11.246 2.771 6.703 1.00 87.44 128 VAL A C 1
ATOM 988 O O . VAL A 1 128 ? -11.752 2.510 7.785 1.00 87.44 128 VAL A O 1
ATOM 991 N N . THR A 1 129 ? -11.766 3.698 5.895 1.00 86.38 129 THR A N 1
ATOM 992 C CA . THR A 1 129 ? -12.972 4.464 6.251 1.00 86.38 129 THR A CA 1
ATOM 993 C C . THR A 1 129 ? -14.170 3.546 6.517 1.00 86.38 129 THR A C 1
ATOM 995 O O . THR A 1 129 ? -14.872 3.734 7.508 1.00 86.38 129 THR A O 1
ATOM 998 N N . GLU A 1 130 ? -14.381 2.522 5.687 1.00 84.81 130 GLU A N 1
ATOM 999 C CA . GLU A 1 130 ? -15.445 1.534 5.906 1.00 84.81 130 GLU A CA 1
ATOM 1000 C C . GLU A 1 130 ? -15.245 0.721 7.193 1.00 84.81 130 GLU A C 1
ATOM 1002 O O . GLU A 1 130 ? -16.216 0.459 7.906 1.00 84.81 130 GLU A O 1
ATOM 1007 N N . LEU A 1 131 ? -14.010 0.326 7.513 1.00 81.75 131 LEU A N 1
ATOM 1008 C CA . LEU A 1 131 ? -13.705 -0.380 8.758 1.00 81.75 131 LEU A CA 1
ATOM 1009 C C . LEU A 1 131 ? -13.996 0.474 9.989 1.00 81.75 131 LEU A C 1
ATOM 1011 O O . LEU A 1 131 ? -14.641 -0.005 10.921 1.00 81.75 131 LEU A O 1
ATOM 1015 N N . MET A 1 132 ? -13.571 1.736 9.971 1.00 79.12 132 MET A N 1
ATOM 1016 C CA . MET A 1 132 ? -13.800 2.667 11.075 1.00 79.12 132 MET A CA 1
ATOM 1017 C C . MET A 1 132 ? -15.295 2.864 11.332 1.00 79.12 132 MET A C 1
ATOM 1019 O O . MET A 1 132 ? -15.750 2.726 12.463 1.00 79.12 132 MET A O 1
ATOM 1023 N N . MET A 1 133 ? -16.092 3.046 10.272 1.00 79.31 133 MET A N 1
ATOM 1024 C CA . MET A 1 133 ? -17.551 3.161 10.392 1.00 79.31 133 MET A CA 1
ATOM 1025 C C . MET A 1 133 ? -18.200 1.910 11.006 1.00 79.31 133 MET A C 1
ATOM 1027 O O . MET A 1 133 ? -19.172 2.015 11.757 1.00 79.31 133 MET A O 1
ATOM 1031 N N . ARG A 1 134 ? -17.678 0.712 10.707 1.00 76.25 134 ARG A N 1
ATOM 1032 C CA . ARG A 1 134 ? -18.167 -0.542 11.308 1.00 76.25 134 ARG A CA 1
ATOM 1033 C C . ARG A 1 134 ? -17.794 -0.663 12.784 1.00 76.25 134 ARG A C 1
ATOM 1035 O O . ARG A 1 134 ? -18.593 -1.200 13.548 1.00 76.25 134 ARG A O 1
ATOM 1042 N N . GLN A 1 135 ? -16.615 -0.185 13.176 1.00 67.88 135 GLN A N 1
ATOM 1043 C CA . GLN A 1 135 ? -16.186 -0.173 14.575 1.00 67.88 135 GLN A CA 1
ATOM 1044 C C . GLN A 1 135 ? -16.992 0.834 15.405 1.00 67.88 135 GLN A C 1
ATOM 1046 O O . GLN A 1 135 ? -17.486 0.461 16.464 1.00 67.88 135 GLN A O 1
ATOM 1051 N N . ASP A 1 136 ? -17.238 2.042 14.888 1.00 62.38 136 ASP A N 1
ATOM 1052 C CA . ASP A 1 136 ? -18.068 3.058 15.559 1.00 62.38 136 ASP A CA 1
ATOM 1053 C C . ASP A 1 136 ? -19.535 2.623 15.711 1.00 62.38 136 ASP A C 1
ATOM 1055 O O . ASP A 1 136 ? -20.204 2.953 16.689 1.00 62.38 136 ASP A O 1
ATOM 1059 N N . SER A 1 137 ? -20.047 1.831 14.762 1.00 59.78 137 SER A N 1
ATOM 1060 C CA . SER A 1 137 ? -21.403 1.262 14.835 1.00 59.78 137 SER A CA 1
ATOM 1061 C C . SER A 1 137 ? -21.548 0.194 15.927 1.00 59.78 137 SER A C 1
ATOM 1063 O O . SER A 1 137 ? -22.665 -0.182 16.284 1.00 59.78 137 SER A O 1
ATOM 1065 N N . ARG A 1 138 ? -20.433 -0.287 16.489 1.00 54.66 138 ARG A N 1
ATOM 1066 C CA . ARG A 1 138 ? -20.383 -1.167 17.660 1.00 54.66 138 ARG A CA 1
ATOM 1067 C C . ARG A 1 138 ? -20.398 -0.308 18.935 1.00 54.66 138 ARG A C 1
ATOM 1069 O O . ARG A 1 138 ? -19.509 -0.399 19.773 1.00 54.66 138 ARG A O 1
ATOM 1076 N N . ALA A 1 139 ? -21.402 0.563 19.056 1.00 49.56 139 ALA A N 1
ATOM 1077 C CA . ALA A 1 139 ? -21.656 1.333 20.271 1.00 49.56 139 ALA A CA 1
ATOM 1078 C C . ALA A 1 139 ? -21.869 0.378 21.466 1.00 49.56 139 ALA A C 1
ATOM 1080 O O . ALA A 1 139 ? -22.415 -0.715 21.265 1.00 49.56 139 ALA A O 1
ATOM 1081 N N . PRO A 1 140 ? -21.456 0.762 22.690 1.00 45.88 140 PRO A N 1
ATOM 1082 C CA . PRO A 1 140 ? -21.556 -0.100 23.861 1.00 45.88 140 PRO A CA 1
ATOM 1083 C C . PRO A 1 140 ? -22.996 -0.569 24.046 1.00 45.88 140 PRO A C 1
ATOM 1085 O O . PRO A 1 140 ? -23.950 0.201 23.878 1.00 45.88 140 PRO A O 1
ATOM 1088 N N . SER A 1 141 ? -23.162 -1.848 24.385 1.00 50.19 141 SER A N 1
ATOM 1089 C CA . SER A 1 141 ? -24.478 -2.353 24.767 1.00 50.19 141 SER A CA 1
ATOM 1090 C C . SER A 1 141 ? -24.996 -1.539 25.959 1.00 50.19 141 SER A C 1
ATOM 1092 O O . SER A 1 141 ? -24.217 -0.988 26.739 1.00 50.19 141 SER A O 1
ATOM 1094 N N . ARG A 1 142 ? -26.321 -1.445 26.111 1.00 49.38 142 ARG A N 1
ATOM 1095 C CA . ARG A 1 142 ? -26.970 -0.681 27.192 1.00 49.38 142 ARG A CA 1
ATOM 1096 C C . ARG A 1 142 ? -26.432 -1.038 28.592 1.00 49.38 142 ARG A C 1
ATOM 1098 O O . ARG A 1 142 ? -26.494 -0.194 29.482 1.00 49.38 142 ARG A O 1
ATOM 1105 N N . ASP A 1 143 ? -25.859 -2.231 28.745 1.00 52.22 143 ASP A N 1
ATOM 1106 C CA . ASP A 1 143 ? -25.270 -2.740 29.984 1.00 52.22 143 ASP A CA 1
ATOM 1107 C C . ASP A 1 143 ? -23.896 -2.109 30.307 1.00 52.22 143 ASP A C 1
ATOM 1109 O O . ASP A 1 143 ? -23.569 -1.919 31.475 1.00 52.22 143 ASP A O 1
ATOM 1113 N N . GLU A 1 144 ? -23.109 -1.685 29.308 1.00 50.81 144 GLU A N 1
ATOM 1114 C CA . GLU A 1 144 ? -21.815 -1.004 29.525 1.00 50.81 144 GLU A CA 1
ATOM 1115 C C . GLU A 1 144 ? -21.977 0.486 29.860 1.00 50.81 144 GLU A C 1
ATOM 1117 O O . GLU A 1 144 ? -21.167 1.059 30.590 1.00 50.81 144 GLU A O 1
ATOM 1122 N N . ILE A 1 145 ? -23.062 1.118 29.400 1.00 50.56 145 ILE A N 1
ATOM 1123 C CA . ILE A 1 145 ? -23.378 2.514 29.745 1.00 50.56 145 ILE A CA 1
ATOM 1124 C C . ILE A 1 145 ? -23.781 2.631 31.228 1.00 50.56 145 ILE A C 1
ATOM 1126 O O . ILE A 1 145 ? -23.545 3.667 31.849 1.00 50.56 145 ILE A O 1
ATOM 1130 N N . GLN A 1 146 ? -24.318 1.562 31.831 1.00 48.12 146 GLN A N 1
ATOM 1131 C CA . GLN A 1 146 ? -24.669 1.537 33.256 1.00 48.12 146 GLN A CA 1
ATOM 1132 C C . GLN A 1 146 ? -23.449 1.550 34.190 1.00 48.12 146 GLN A C 1
ATOM 1134 O O . GLN A 1 146 ? -23.556 2.056 35.302 1.00 48.12 146 GLN A O 1
ATOM 1139 N N . ILE A 1 147 ? -22.279 1.096 33.730 1.00 52.88 147 ILE A N 1
ATOM 1140 C CA . ILE A 1 147 ? -21.039 1.111 34.528 1.00 52.88 147 ILE A CA 1
ATOM 1141 C C . ILE A 1 147 ? -20.412 2.517 34.563 1.00 52.88 147 ILE A C 1
ATOM 1143 O O . ILE A 1 147 ? -19.712 2.865 35.511 1.00 52.88 147 ILE A O 1
ATOM 1147 N N . LEU A 1 148 ? -20.693 3.359 33.564 1.00 47.50 148 LEU A N 1
ATOM 1148 C CA . LEU A 1 148 ? -20.118 4.705 33.445 1.00 47.50 148 LEU A CA 1
ATOM 1149 C C . LEU A 1 148 ? -21.009 5.827 34.005 1.00 47.50 148 LEU A C 1
ATOM 1151 O O . LEU A 1 148 ? -20.551 6.966 34.075 1.00 47.50 148 LEU A O 1
ATOM 1155 N N . LEU A 1 149 ? -22.257 5.541 34.404 1.00 51.94 149 LEU A N 1
ATOM 1156 C CA . LEU A 1 149 ? -23.235 6.575 34.788 1.00 51.94 149 LEU A CA 1
ATOM 1157 C C . LEU A 1 149 ? -23.992 6.350 36.110 1.00 51.94 149 LEU A C 1
ATOM 1159 O O . LEU A 1 149 ? -24.951 7.074 36.368 1.00 51.94 149 LEU A O 1
ATOM 1163 N N . GLY A 1 150 ? -23.583 5.435 36.992 1.00 45.25 150 GLY A N 1
ATOM 1164 C CA . GLY A 1 150 ? -24.205 5.415 38.319 1.00 45.25 150 GLY A CA 1
ATOM 1165 C C . GLY A 1 150 ? -23.678 4.375 39.290 1.00 45.25 150 GLY A C 1
ATOM 1166 O O . GLY A 1 150 ? -24.061 3.219 39.207 1.00 45.25 150 GLY A O 1
ATOM 1167 N N . ASN A 1 151 ? -22.899 4.840 40.265 1.00 43.16 151 ASN A N 1
ATOM 1168 C CA . ASN A 1 151 ? -22.942 4.357 41.645 1.00 43.16 151 ASN A CA 1
ATOM 1169 C C . ASN A 1 151 ? -22.831 5.586 42.564 1.00 43.16 151 ASN A C 1
ATOM 1171 O O . ASN A 1 151 ? -21.840 5.764 43.265 1.00 43.16 151 ASN A O 1
ATOM 1175 N N . ASP A 1 152 ? -23.838 6.462 42.520 1.00 47.47 152 ASP A N 1
ATOM 1176 C CA . ASP A 1 152 ? -24.147 7.312 43.671 1.00 47.47 152 ASP A CA 1
ATOM 1177 C C . ASP A 1 152 ? -25.001 6.459 44.618 1.00 47.47 152 ASP A C 1
ATOM 1179 O O . ASP A 1 152 ? -26.226 6.400 44.497 1.00 47.47 152 ASP A O 1
ATOM 1183 N N . GLU A 1 153 ? -24.356 5.735 45.534 1.00 44.53 153 GLU A N 1
ATOM 1184 C CA . GLU A 1 153 ? -25.061 5.219 46.708 1.00 44.53 153 GLU A CA 1
ATOM 1185 C C . GLU A 1 153 ? -25.361 6.399 47.648 1.00 44.53 153 GLU A C 1
ATOM 1187 O O . GLU A 1 153 ? -24.434 7.115 48.044 1.00 44.53 153 GLU A O 1
ATOM 1192 N N . PRO A 1 154 ? -26.621 6.629 48.059 1.00 43.34 154 PRO A N 1
ATOM 1193 C CA . PRO A 1 154 ? -26.902 7.581 49.116 1.00 43.34 154 PRO A CA 1
ATOM 1194 C C . PRO A 1 154 ? -26.477 6.936 50.435 1.00 43.34 154 PRO A C 1
ATOM 1196 O O . PRO A 1 154 ? -27.100 5.986 50.906 1.00 43.34 154 PRO A O 1
ATOM 1199 N N . THR A 1 155 ? -25.408 7.436 51.053 1.00 43.72 155 THR A N 1
ATOM 1200 C CA . THR A 1 155 ? -25.086 7.047 52.427 1.00 43.72 155 THR A CA 1
ATOM 1201 C C . THR A 1 155 ? -26.109 7.714 53.343 1.00 43.72 155 THR A C 1
ATOM 1203 O O . THR A 1 155 ? -26.020 8.908 53.636 1.00 43.72 155 THR A O 1
ATOM 1206 N N . GLU A 1 156 ? -27.128 6.954 53.745 1.00 44.81 156 GLU A N 1
ATOM 1207 C CA . GLU A 1 156 ? -28.066 7.360 54.784 1.00 44.81 156 GLU A CA 1
ATOM 1208 C C . GLU A 1 156 ? -27.294 7.737 56.053 1.00 44.81 156 GLU A C 1
ATOM 1210 O O . GLU A 1 156 ? -26.541 6.954 56.636 1.00 44.81 156 GLU A O 1
ATOM 1215 N N . GLN A 1 157 ? -27.496 8.982 56.477 1.00 46.78 157 GLN A N 1
ATOM 1216 C CA . GLN A 1 157 ? -27.113 9.474 57.788 1.00 46.78 157 GLN A CA 1
ATOM 1217 C C . GLN A 1 157 ? -27.833 8.641 58.851 1.00 46.78 157 GLN A C 1
ATOM 1219 O O . GLN A 1 157 ? -29.051 8.729 58.983 1.00 46.78 157 GLN A O 1
ATOM 1224 N N . THR A 1 158 ? -27.088 7.884 59.655 1.00 41.44 158 THR A N 1
ATOM 1225 C CA . THR A 1 158 ? -27.601 7.392 60.938 1.00 41.44 158 THR A CA 1
ATOM 1226 C C . THR A 1 158 ? -26.970 8.222 62.050 1.00 41.44 158 THR A C 1
ATOM 1228 O O . THR A 1 158 ? -25.820 8.022 62.429 1.00 41.44 158 THR A O 1
ATOM 1231 N N . LEU A 1 159 ? -27.740 9.205 62.518 1.00 40.16 159 LEU A N 1
ATOM 1232 C CA . LEU A 1 159 ? -27.582 9.841 63.822 1.00 40.16 159 LEU A CA 1
ATOM 1233 C C . LEU A 1 159 ? -28.022 8.848 64.902 1.00 40.16 159 LEU A C 1
ATOM 1235 O O . LEU A 1 159 ? -29.204 8.518 64.950 1.00 40.16 159 LEU A O 1
ATOM 1239 N N . THR A 1 160 ? -27.103 8.464 65.785 1.00 47.16 160 THR A N 1
ATOM 1240 C CA . THR A 1 160 ? -27.355 8.200 67.215 1.00 47.16 160 THR A CA 1
ATOM 1241 C C . THR A 1 160 ? -26.055 8.334 67.982 1.00 47.16 160 THR A C 1
ATOM 1243 O O . THR A 1 160 ? -25.067 7.713 67.532 1.00 47.16 160 THR A O 1
#

Foldseek 3Di:
DDPDLVLLVPAEEEEAEDDDDDDVPDVQVVVRVVLRVLLQVLLVVLSHHYDYPPDDGQKYKYQDDKPQDDDDDPPPDDPDDDDDPPRRWIKTWIWMDGDPDIDIDMFTHDPPDDHSSNRVSVVVVVVSVVVSVVVVVCPPDPVVVVVVPDDPDPPDDDDD

Radius of gyration: 24.45 Å; chains: 1; bounding box: 49×40×102 Å

Sequence (160 aa):
MYVENAMVDSFTVSVSMPEPADDTRSRAVWRGVAAVQAMSDALARSGIRVMKPPQAADVQVEIVNVLGADDGPIVRSAKLSQRVPERRLRVLIIRLSVDDHHVEFVSAERLGQLTAEDQAARRIRGWVTELMMRQDSRAPSRDEIQILLGNDEPTEQTLT

pLDDT: mean 71.87, std 19.79, range [35.69, 94.75]

Secondary structure (DSSP, 8-state):
---SSSSTTS-EEEEE-PPPSSS-TTHHHHHHHHHHHHHHHHHHHTTPEEEPTTS--SEEEEEEEEES----------------------EEEEEEEETTEEEEEEEE--TTS--HHHHHHHHHHHHHHHHHHHHHTSPPPHHHHHHHS-----------